Protein AF-A0A2P6PHR0-F1 (afdb_monomer_lite)

Secondary structure (DSSP, 8-state):
-TTT-SHHHHHHHHHTT------SSS-HHHHHHHHHHHHHTTS-------EEETT----SSGGGTGGG--EEEEESSSSTTSPEEEEEEHHHHTT-S-SSS-GGG------STHHHHHHHHHHHH-TT---EEEEE-SHHHHHHHHHHT-SEEEE-SS-STT--HHHHHS----SS---

Foldseek 3Di:
DQVAAFLVNQLVQVVVVHGTDDDPPAAPVVSVVRVCSNCVVPPDDDDDDWFAELQDFDPDQVSCVPPVHQKYFYFHHRDPPGHTDYIDGVVQQVPDPDRPDGPNPDDDDDDDPVLLVVLLVCCVVPVPDAAEDDDDADPVVVVSVVVSPHPHYHYWAQADPPHCCCPPVVDTDDPDDDD

InterPro domains:
  IPR001093 IMP dehydrogenase/GMP reductase [PF00478] (1-176)
  IPR005990 Inosine-5'-monophosphate dehydrogenase [PTHR11911] (109-176)
  IPR013785 Aldolase-type TIM barrel [G3DSA:3.20.20.70] (1-106)
  IPR013785 Aldolase-type TIM barrel [G3DSA:3.20.20.70] (107-178)
  IPR015875 IMP dehydrogenase / GMP reductase, conserved site [PS00487] (153-165)

Radius of gyration: 20.38 Å; chains: 1; bounding box: 39×48×60 Å

Organism: Rosa chinensis (NCBI:txid74649)

Sequence (179 aa):
MDTVIESHMAVSMAALGDIGILHSNAASSDQAAMVRSVKGRHVPLLSAPVFMSRGDRIHNDDVFNHGANPYILVTESGAPNSKLLGYMASRDWVKLADKEVKIYNYMLTGNSIYQIEMIKYIKKMYSDLDVVGGNVVTVSQAQNLIQAGVDGLRVGMGSGSICTTQEVCAVGRGQIISG

Structure (mmCIF, N/CA/C/O backbone):
data_AF-A0A2P6PHR0-F1
#
_entry.id   AF-A0A2P6PHR0-F1
#
loop_
_atom_site.group_PDB
_atom_site.id
_atom_site.type_symbol
_atom_site.label_atom_id
_atom_site.label_alt_id
_atom_site.label_comp_id
_atom_site.label_asym_id
_atom_site.label_entity_id
_atom_site.label_seq_id
_atom_site.pdbx_PDB_ins_code
_atom_site.Cartn_x
_atom_site.Cartn_y
_atom_site.Cartn_z
_atom_site.occupancy
_atom_site.B_iso_or_equiv
_atom_site.auth_seq_id
_atom_site.auth_comp_id
_atom_site.auth_asym_id
_atom_site.auth_atom_id
_atom_site.pdbx_PDB_model_num
ATOM 1 N N . MET A 1 1 ? 7.501 -1.827 6.898 1.00 85.12 1 MET A N 1
ATOM 2 C CA . MET A 1 1 ? 8.458 -0.697 6.951 1.00 85.12 1 MET A CA 1
ATOM 3 C C . MET A 1 1 ? 9.538 -0.985 5.926 1.00 85.12 1 MET A C 1
ATOM 5 O O . MET A 1 1 ? 9.740 -2.158 5.633 1.00 85.12 1 MET A O 1
ATOM 9 N N . ASP A 1 2 ? 10.150 0.049 5.360 1.00 81.12 2 ASP A N 1
ATOM 10 C CA . ASP A 1 2 ? 11.289 -0.048 4.427 1.00 81.12 2 ASP A CA 1
ATOM 11 C C . ASP A 1 2 ? 12.427 -0.896 5.004 1.00 81.12 2 ASP A C 1
ATOM 13 O O . ASP A 1 2 ? 12.886 -1.839 4.376 1.00 81.12 2 ASP A O 1
ATOM 17 N N . THR A 1 3 ? 12.770 -0.671 6.268 1.00 86.94 3 THR A N 1
ATOM 18 C CA . THR A 1 3 ? 13.790 -1.433 7.006 1.00 86.94 3 THR A CA 1
ATOM 19 C C . THR A 1 3 ? 13.430 -2.893 7.324 1.00 86.94 3 THR A C 1
ATOM 21 O O . THR A 1 3 ? 14.201 -3.560 8.011 1.00 86.94 3 THR A O 1
ATOM 24 N N . VAL A 1 4 ? 12.268 -3.407 6.887 1.00 88.31 4 VAL A N 1
ATOM 25 C CA . VAL A 1 4 ? 11.773 -4.744 7.287 1.00 88.31 4 VAL A CA 1
ATOM 26 C C . VAL A 1 4 ? 11.189 -5.565 6.134 1.00 88.31 4 VAL A C 1
ATOM 28 O O . VAL A 1 4 ? 11.536 -6.735 6.000 1.00 88.31 4 VAL A O 1
ATOM 31 N N . ILE A 1 5 ? 10.274 -5.007 5.328 1.00 85.75 5 ILE A N 1
ATOM 32 C CA . ILE A 1 5 ? 9.515 -5.779 4.325 1.00 85.75 5 ILE A CA 1
ATOM 33 C C . ILE A 1 5 ? 9.623 -5.144 2.939 1.00 85.75 5 ILE A C 1
ATOM 35 O O . ILE A 1 5 ? 8.765 -4.361 2.530 1.00 85.75 5 ILE A O 1
ATOM 39 N N . GLU A 1 6 ? 10.648 -5.572 2.209 1.00 88.88 6 GLU A N 1
ATOM 40 C CA . GLU A 1 6 ? 10.748 -5.483 0.750 1.00 88.88 6 GLU A CA 1
ATOM 41 C C . GLU A 1 6 ? 10.418 -6.844 0.095 1.00 88.88 6 GLU A C 1
ATOM 43 O O . GLU A 1 6 ? 10.062 -7.813 0.774 1.00 88.88 6 GLU A O 1
ATOM 48 N N . SER A 1 7 ? 10.563 -6.940 -1.235 1.00 85.38 7 SER A N 1
ATOM 49 C CA . SER A 1 7 ? 10.219 -8.127 -2.044 1.00 85.38 7 SER A CA 1
ATOM 50 C C . SER A 1 7 ? 10.723 -9.456 -1.473 1.00 85.38 7 SER A C 1
ATOM 52 O O . SER A 1 7 ? 9.980 -10.434 -1.468 1.00 85.38 7 SER A O 1
ATOM 54 N N . HIS A 1 8 ? 11.975 -9.511 -1.002 1.00 82.69 8 HIS A N 1
ATOM 55 C CA . HIS A 1 8 ? 12.574 -10.754 -0.510 1.00 82.69 8 HIS A CA 1
ATOM 56 C C . HIS A 1 8 ? 11.871 -11.261 0.755 1.00 82.69 8 HIS A C 1
ATOM 58 O O . HIS A 1 8 ? 11.475 -12.421 0.809 1.00 82.69 8 HIS A O 1
ATOM 64 N N . MET A 1 9 ? 11.652 -10.385 1.741 1.00 89.19 9 MET A N 1
ATOM 65 C CA . MET A 1 9 ? 10.946 -10.744 2.974 1.00 89.19 9 MET A CA 1
ATOM 66 C C . MET A 1 9 ? 9.494 -11.139 2.685 1.00 89.19 9 MET A C 1
ATOM 68 O O . MET A 1 9 ? 9.023 -12.151 3.195 1.00 89.19 9 MET A O 1
ATOM 72 N N . ALA A 1 10 ? 8.801 -10.396 1.814 1.00 88.56 10 ALA A N 1
ATOM 73 C CA . ALA A 1 10 ? 7.430 -10.721 1.426 1.00 88.56 10 ALA A CA 1
ATOM 74 C C . ALA A 1 10 ? 7.319 -12.098 0.740 1.00 88.56 10 ALA A C 1
ATOM 76 O O . ALA A 1 10 ? 6.398 -12.856 1.039 1.00 88.56 10 ALA A O 1
ATOM 77 N N . VAL A 1 11 ? 8.284 -12.456 -0.119 1.00 81.94 11 VAL A N 1
ATOM 78 C CA . VAL A 1 11 ? 8.397 -13.805 -0.701 1.00 81.94 11 VAL A CA 1
ATOM 79 C C . VAL A 1 11 ? 8.672 -14.861 0.371 1.00 81.94 11 VAL A C 1
ATOM 81 O O . VAL A 1 11 ? 8.034 -15.910 0.348 1.00 81.94 11 VAL A O 1
ATOM 84 N N . SER A 1 12 ? 9.605 -14.620 1.297 1.00 83.94 12 SER A N 1
ATOM 85 C CA . SER A 1 12 ? 9.951 -15.588 2.346 1.00 83.94 12 SER A CA 1
ATOM 86 C C . SER A 1 12 ? 8.788 -15.859 3.300 1.00 83.94 12 SER A C 1
ATOM 88 O O . SER A 1 12 ? 8.538 -17.017 3.616 1.00 83.94 12 SER A O 1
ATOM 90 N N . MET A 1 13 ? 8.041 -14.827 3.707 1.00 88.44 13 MET A N 1
ATOM 91 C CA . MET A 1 13 ? 6.835 -14.994 4.526 1.00 88.44 13 MET A CA 1
ATOM 92 C C . MET A 1 13 ? 5.760 -15.787 3.770 1.00 88.44 13 MET A C 1
ATOM 94 O O . MET A 1 13 ? 5.268 -16.785 4.290 1.00 88.44 13 MET A O 1
ATOM 98 N N . ALA A 1 14 ? 5.490 -15.439 2.505 1.00 83.56 14 ALA A N 1
ATOM 99 C CA . ALA A 1 14 ? 4.550 -16.180 1.659 1.00 83.56 14 ALA A CA 1
ATOM 100 C C . ALA A 1 14 ? 4.949 -17.655 1.456 1.00 83.56 14 ALA A C 1
ATOM 102 O O . ALA A 1 14 ? 4.093 -18.536 1.466 1.00 83.56 14 ALA A O 1
ATOM 103 N N . ALA A 1 15 ? 6.246 -17.947 1.322 1.00 74.12 15 ALA A N 1
ATOM 104 C CA . ALA A 1 15 ? 6.760 -19.313 1.192 1.00 74.12 15 ALA A CA 1
ATOM 105 C C . ALA A 1 15 ? 6.613 -20.155 2.476 1.00 74.12 15 ALA A C 1
ATOM 107 O O . ALA A 1 15 ? 6.618 -21.382 2.397 1.00 74.12 15 ALA A O 1
ATOM 108 N N . LEU A 1 16 ? 6.466 -19.511 3.639 1.00 83.38 16 LEU A N 1
ATOM 109 C CA . LEU A 1 16 ? 6.205 -20.152 4.932 1.00 83.38 16 LEU A CA 1
ATOM 110 C C . LEU A 1 16 ? 4.705 -20.204 5.288 1.00 83.38 16 LEU A C 1
ATOM 112 O O . LEU A 1 16 ? 4.357 -20.685 6.364 1.00 83.38 16 LEU A O 1
ATOM 116 N N . GLY A 1 17 ? 3.819 -19.744 4.395 1.00 78.94 17 GLY A N 1
ATOM 117 C CA . GLY A 1 17 ? 2.367 -19.708 4.612 1.00 78.94 17 GLY A CA 1
ATOM 118 C C . GLY A 1 17 ? 1.850 -18.464 5.348 1.00 78.94 17 GLY A C 1
ATOM 119 O O . GLY A 1 17 ? 0.697 -18.456 5.770 1.00 78.94 17 GLY A O 1
ATOM 120 N N . ASP A 1 18 ? 2.680 -17.430 5.495 1.00 92.06 18 ASP A N 1
ATOM 121 C CA . ASP A 1 18 ? 2.356 -16.145 6.131 1.00 92.06 18 ASP A CA 1
ATOM 122 C C . ASP A 1 18 ? 2.243 -15.013 5.075 1.00 92.06 18 ASP A C 1
ATOM 124 O O . ASP A 1 18 ? 2.296 -15.259 3.868 1.00 92.06 18 ASP A O 1
ATOM 128 N N . ILE A 1 19 ? 2.081 -13.754 5.492 1.00 88.25 19 ILE A N 1
ATOM 129 C CA . ILE A 1 19 ? 1.868 -12.597 4.612 1.00 88.25 19 ILE A CA 1
ATOM 130 C C . ILE A 1 19 ? 2.848 -11.446 4.888 1.00 88.25 19 ILE A C 1
ATOM 132 O O . ILE A 1 19 ? 3.037 -11.003 6.018 1.00 88.25 19 ILE A O 1
ATOM 136 N N . GLY A 1 20 ? 3.441 -10.895 3.824 1.00 89.56 20 GLY A N 1
ATOM 137 C CA . GLY A 1 20 ? 4.289 -9.702 3.893 1.00 89.56 20 GLY A CA 1
ATOM 138 C C . GLY A 1 20 ? 3.602 -8.453 3.339 1.00 89.56 20 GLY A C 1
ATOM 139 O O . GLY A 1 20 ? 3.215 -8.424 2.172 1.00 89.56 20 GLY A O 1
ATOM 140 N N . ILE A 1 21 ? 3.512 -7.385 4.141 1.00 92.50 21 ILE A N 1
ATOM 141 C CA . ILE A 1 21 ? 3.006 -6.074 3.696 1.00 92.50 21 ILE A CA 1
ATOM 142 C C . ILE A 1 21 ? 4.179 -5.182 3.268 1.00 92.50 21 ILE A C 1
ATOM 144 O O . ILE A 1 21 ? 4.894 -4.629 4.110 1.00 92.50 21 ILE A O 1
ATOM 148 N N . LEU A 1 22 ? 4.351 -5.019 1.953 1.00 91.38 22 LEU A N 1
ATOM 149 C CA . LEU A 1 22 ? 5.340 -4.111 1.364 1.00 91.38 22 LEU A CA 1
ATOM 150 C C . LEU A 1 22 ? 5.090 -2.661 1.807 1.00 91.38 22 LEU A C 1
ATOM 152 O O . LEU A 1 22 ? 3.963 -2.165 1.775 1.00 91.38 22 LEU A O 1
ATOM 156 N N . HIS A 1 23 ? 6.153 -1.959 2.199 1.00 91.81 23 HIS A N 1
ATOM 157 C CA . HIS A 1 23 ? 6.080 -0.529 2.517 1.00 91.81 23 HIS A CA 1
ATOM 158 C C . HIS A 1 23 ? 5.740 0.327 1.285 1.00 91.81 23 HIS A C 1
ATOM 160 O O . HIS A 1 23 ? 5.969 -0.075 0.147 1.00 91.81 23 HIS A O 1
ATOM 166 N N . SER A 1 24 ? 5.228 1.536 1.529 1.00 83.62 24 SER A N 1
ATOM 167 C CA . SER A 1 24 ? 4.982 2.570 0.513 1.00 83.62 24 SER A CA 1
ATOM 168 C C . SER A 1 24 ? 6.053 3.667 0.476 1.00 83.62 24 SER A C 1
ATOM 170 O O . SER A 1 24 ? 5.896 4.639 -0.254 1.00 83.62 24 SER A O 1
ATOM 172 N N . ASN A 1 25 ? 7.149 3.531 1.238 1.00 88.50 25 ASN A N 1
ATOM 173 C CA . ASN A 1 25 ? 8.301 4.446 1.162 1.00 88.50 25 ASN A CA 1
ATOM 174 C C . ASN A 1 25 ? 9.222 4.090 -0.024 1.00 88.50 25 ASN A C 1
ATOM 176 O O . ASN A 1 25 ? 10.389 3.761 0.152 1.00 88.50 25 ASN A O 1
ATOM 180 N N . ALA A 1 26 ? 8.641 4.057 -1.218 1.00 79.88 26 ALA A N 1
ATOM 181 C CA . ALA A 1 26 ? 9.281 3.807 -2.504 1.00 79.88 26 ALA A CA 1
ATOM 182 C C . ALA A 1 26 ? 8.436 4.507 -3.582 1.00 79.88 26 ALA A C 1
ATOM 184 O O . ALA A 1 26 ? 7.262 4.807 -3.339 1.00 79.88 26 ALA A O 1
ATOM 185 N N . ALA A 1 27 ? 8.977 4.758 -4.779 1.00 79.31 27 ALA A N 1
ATOM 186 C CA . ALA A 1 27 ? 8.136 5.256 -5.868 1.00 79.31 27 ALA A CA 1
ATOM 187 C C . ALA A 1 27 ? 7.010 4.244 -6.153 1.00 79.31 27 ALA A C 1
ATOM 189 O O . ALA A 1 27 ? 7.214 3.036 -6.030 1.00 79.31 27 ALA A O 1
ATOM 190 N N . SER A 1 28 ? 5.819 4.697 -6.555 1.00 73.62 28 SER A N 1
ATOM 191 C CA . SER A 1 28 ? 4.690 3.789 -6.830 1.00 73.62 28 SER A CA 1
ATOM 192 C C . SER A 1 28 ? 5.018 2.757 -7.915 1.00 73.62 28 SER A C 1
ATOM 194 O O . SER A 1 28 ? 4.529 1.632 -7.871 1.00 73.62 28 SER A O 1
ATOM 196 N N . SER A 1 29 ? 5.903 3.109 -8.848 1.00 75.38 29 SER A N 1
ATOM 197 C CA . SER A 1 29 ? 6.501 2.223 -9.845 1.00 75.38 29 SER A CA 1
ATOM 198 C C . SER A 1 29 ? 7.368 1.116 -9.257 1.00 75.38 29 SER A C 1
ATOM 200 O O . SER A 1 29 ? 7.348 -0.003 -9.770 1.00 75.38 29 SER A O 1
ATOM 202 N N . ASP A 1 30 ? 8.106 1.433 -8.196 1.00 78.25 30 ASP A N 1
ATOM 203 C CA . ASP A 1 30 ? 9.085 0.573 -7.538 1.00 78.25 30 ASP A CA 1
ATOM 204 C C . ASP A 1 30 ? 8.361 -0.320 -6.541 1.00 78.25 30 ASP A C 1
ATOM 206 O O . ASP A 1 30 ? 8.568 -1.525 -6.537 1.00 78.25 30 ASP A O 1
ATOM 210 N N . GLN A 1 31 ? 7.396 0.227 -5.798 1.00 82.69 31 GLN A N 1
ATOM 211 C CA . GLN A 1 31 ? 6.445 -0.558 -5.020 1.00 82.69 31 GLN A CA 1
ATOM 212 C C . GLN A 1 31 ? 5.646 -1.501 -5.930 1.00 82.69 31 GLN A C 1
ATOM 214 O O . GLN A 1 31 ? 5.534 -2.687 -5.633 1.00 82.69 31 GLN A O 1
ATOM 219 N N . ALA A 1 32 ? 5.169 -1.032 -7.088 1.00 81.44 32 ALA A N 1
ATOM 220 C CA . ALA A 1 32 ? 4.548 -1.899 -8.085 1.00 81.44 32 ALA A CA 1
ATOM 221 C C . ALA A 1 32 ? 5.546 -2.892 -8.701 1.00 81.44 32 ALA A C 1
ATOM 223 O O . ALA A 1 32 ? 5.119 -3.963 -9.118 1.00 81.44 32 ALA A O 1
ATOM 224 N N . ALA A 1 33 ? 6.846 -2.585 -8.766 1.00 81.19 33 ALA A N 1
ATOM 225 C CA . ALA A 1 33 ? 7.886 -3.521 -9.197 1.00 81.19 33 ALA A CA 1
ATOM 226 C C . ALA A 1 33 ? 8.191 -4.563 -8.113 1.00 81.19 33 ALA A C 1
ATOM 228 O O . ALA A 1 33 ? 8.418 -5.718 -8.450 1.00 81.19 33 ALA A O 1
ATOM 229 N N . MET A 1 34 ? 8.102 -4.206 -6.829 1.00 86.50 34 MET A N 1
ATOM 230 C CA . MET A 1 34 ? 8.168 -5.138 -5.705 1.00 86.50 34 MET A CA 1
ATOM 231 C C . MET A 1 34 ? 6.940 -6.050 -5.680 1.00 86.50 34 MET A C 1
ATOM 233 O O . MET A 1 34 ? 7.088 -7.267 -5.628 1.00 86.50 34 MET A O 1
ATOM 237 N N . VAL A 1 35 ? 5.732 -5.499 -5.847 1.00 86.31 35 VAL A N 1
ATOM 238 C CA . VAL A 1 35 ? 4.506 -6.291 -6.041 1.00 86.31 35 VAL A CA 1
ATOM 239 C C . VAL A 1 35 ? 4.644 -7.183 -7.276 1.00 86.31 35 VAL A C 1
ATOM 241 O O . VAL A 1 35 ? 4.386 -8.374 -7.177 1.00 86.31 35 VAL A O 1
ATOM 244 N N . ARG A 1 36 ? 5.137 -6.677 -8.416 1.00 82.62 36 ARG A N 1
ATOM 245 C CA . ARG A 1 36 ? 5.453 -7.482 -9.614 1.00 82.62 36 ARG A CA 1
ATOM 246 C C . ARG A 1 36 ? 6.651 -8.422 -9.434 1.00 82.62 36 ARG A C 1
ATOM 248 O O . ARG A 1 36 ? 6.788 -9.340 -10.224 1.00 82.62 36 ARG A O 1
ATOM 255 N N . SER A 1 37 ? 7.479 -8.285 -8.406 1.00 79.00 37 SER A N 1
ATOM 256 C CA . SER A 1 37 ? 8.518 -9.263 -8.069 1.00 79.00 37 SER A CA 1
ATOM 257 C C . SER A 1 37 ? 7.904 -10.409 -7.263 1.00 79.00 37 SER A C 1
ATOM 259 O O . SER A 1 37 ? 8.023 -11.572 -7.639 1.00 79.00 37 SER A O 1
ATOM 261 N N . VAL A 1 38 ? 7.117 -10.081 -6.234 1.00 83.25 38 VAL A N 1
ATOM 262 C CA . VAL A 1 38 ? 6.368 -11.042 -5.405 1.00 83.25 38 VAL A CA 1
ATOM 263 C C . VAL A 1 38 ? 5.294 -11.788 -6.218 1.00 83.25 38 VAL A C 1
ATOM 265 O O . VAL A 1 38 ? 5.104 -12.982 -6.019 1.00 83.25 38 VAL A O 1
ATOM 268 N N . LYS A 1 39 ? 4.610 -11.104 -7.149 1.00 79.75 39 LYS A N 1
ATOM 269 C CA . LYS A 1 39 ? 3.486 -11.621 -7.958 1.00 79.75 39 LYS A CA 1
ATOM 270 C C . LYS A 1 39 ? 3.850 -11.953 -9.403 1.00 79.75 39 LYS A C 1
ATOM 272 O O . LYS A 1 39 ? 3.232 -12.831 -9.974 1.00 79.75 39 LYS A O 1
ATOM 277 N N . GLY A 1 40 ? 4.825 -11.283 -10.015 1.00 54.50 40 GLY A N 1
ATOM 278 C CA . GLY A 1 40 ? 5.371 -11.664 -11.332 1.00 54.50 40 GLY A CA 1
ATOM 279 C C . GLY A 1 40 ? 6.340 -12.846 -11.242 1.00 54.50 40 GLY A C 1
ATOM 280 O O . GLY A 1 40 ? 6.571 -13.532 -12.237 1.00 54.50 40 GLY A O 1
ATOM 281 N N . ARG A 1 41 ? 6.726 -13.238 -10.018 1.00 54.59 41 ARG A N 1
ATOM 282 C CA . ARG A 1 41 ? 6.737 -14.659 -9.635 1.00 54.59 41 ARG A CA 1
ATOM 283 C C . ARG A 1 41 ? 5.319 -15.262 -9.701 1.00 54.59 41 ARG A C 1
ATOM 285 O O . ARG A 1 41 ? 4.780 -15.724 -8.704 1.00 54.59 41 ARG A O 1
ATOM 292 N N . HIS A 1 42 ? 4.756 -15.310 -10.905 1.00 53.72 42 HIS A N 1
ATOM 293 C CA . HIS A 1 42 ? 3.667 -16.215 -11.274 1.00 53.72 42 HIS A CA 1
ATOM 294 C C . HIS A 1 42 ? 4.059 -17.150 -12.422 1.00 53.72 42 HIS A C 1
ATOM 296 O O . HIS A 1 42 ? 3.286 -18.052 -12.721 1.00 53.72 42 HIS A O 1
ATOM 302 N N . VAL A 1 43 ? 5.247 -16.960 -13.025 1.00 28.28 43 VAL A N 1
ATOM 303 C CA . VAL A 1 43 ? 5.470 -17.104 -14.480 1.00 28.28 43 VAL A CA 1
ATOM 304 C C . VAL A 1 43 ? 4.848 -15.864 -15.210 1.00 28.28 43 VAL A C 1
ATOM 306 O O . VAL A 1 43 ? 3.804 -15.382 -14.767 1.00 28.28 43 VAL A O 1
ATOM 309 N N . PRO A 1 44 ? 5.541 -15.218 -16.190 1.00 39.81 44 PRO A N 1
ATOM 310 C CA . PRO A 1 44 ? 5.341 -13.788 -16.562 1.00 39.81 44 PRO A CA 1
ATOM 311 C C . PRO A 1 44 ? 4.312 -13.533 -17.700 1.00 39.81 44 PRO A C 1
ATOM 313 O O . PRO A 1 44 ? 3.857 -14.481 -18.330 1.00 39.81 44 PRO A O 1
ATOM 316 N N . LEU A 1 45 ? 3.887 -12.286 -18.001 1.00 41.59 45 LEU A N 1
ATOM 317 C CA . LEU A 1 45 ? 4.548 -11.361 -18.969 1.00 41.59 45 LEU A CA 1
ATOM 318 C C . LEU A 1 45 ? 4.054 -9.876 -18.908 1.00 41.59 45 LEU A C 1
ATOM 320 O O . LEU A 1 45 ? 3.522 -9.467 -17.880 1.00 41.59 45 LEU A O 1
ATOM 324 N N . LEU A 1 46 ? 4.220 -9.105 -20.010 1.00 44.91 46 LEU A N 1
ATOM 325 C CA . LEU A 1 46 ? 3.914 -7.664 -20.251 1.00 44.91 46 LEU A CA 1
ATOM 326 C C . LEU A 1 46 ? 4.951 -6.661 -19.678 1.00 44.91 46 LEU A C 1
ATOM 328 O O . LEU A 1 46 ? 5.473 -6.880 -18.591 1.00 44.91 46 LEU A O 1
ATOM 332 N N . SER A 1 47 ? 5.284 -5.514 -20.304 1.00 55.47 47 SER A N 1
ATOM 333 C CA . SER A 1 47 ? 5.116 -5.013 -21.698 1.00 55.47 47 SER A CA 1
ATOM 334 C C . SER A 1 47 ? 6.115 -3.845 -21.965 1.00 55.47 47 SER A C 1
ATOM 336 O O . SER A 1 47 ? 7.117 -3.785 -21.258 1.00 55.47 47 SER A O 1
ATOM 338 N N . ALA A 1 48 ? 5.898 -2.940 -22.947 1.00 59.09 48 ALA A N 1
ATOM 339 C CA . ALA A 1 48 ? 6.845 -1.875 -23.366 1.00 59.09 48 ALA A CA 1
ATOM 340 C C . ALA A 1 48 ? 6.468 -0.415 -22.954 1.00 59.09 48 ALA A C 1
ATOM 342 O O . ALA A 1 48 ? 5.612 0.190 -23.600 1.00 59.09 48 ALA A O 1
ATOM 343 N N . PRO A 1 49 ? 7.114 0.184 -21.927 1.00 64.88 49 PRO A N 1
ATOM 344 C CA . PRO A 1 49 ? 6.961 1.601 -21.544 1.00 64.88 49 PRO A CA 1
ATOM 345 C C . PRO A 1 49 ? 8.008 2.552 -22.171 1.00 64.88 49 PRO A C 1
ATOM 347 O O . PRO A 1 49 ? 9.021 2.108 -22.710 1.00 64.88 49 PRO A O 1
ATOM 350 N N . VAL A 1 50 ? 7.785 3.868 -22.030 1.00 74.88 50 VAL A N 1
ATOM 351 C CA . VAL A 1 50 ? 8.689 4.959 -22.469 1.00 74.88 50 VAL A CA 1
ATOM 352 C C . VAL A 1 50 ? 9.442 5.553 -21.272 1.00 74.88 50 VAL A C 1
ATOM 354 O O . VAL A 1 50 ? 8.850 5.774 -20.213 1.00 74.88 50 VAL A O 1
ATOM 357 N N . PHE A 1 51 ? 10.737 5.833 -21.450 1.00 78.88 51 PHE A N 1
ATOM 358 C CA . PHE A 1 51 ? 11.655 6.259 -20.390 1.00 78.88 51 PHE A CA 1
ATOM 359 C C . PHE A 1 51 ? 12.511 7.463 -20.822 1.00 78.88 51 P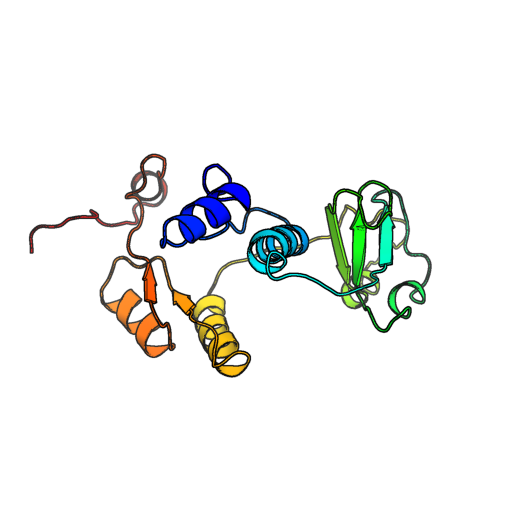HE A C 1
ATOM 361 O O . PHE A 1 51 ? 12.853 7.578 -21.996 1.00 78.88 51 PHE A O 1
ATOM 368 N N . MET A 1 52 ? 12.849 8.355 -19.882 1.00 85.12 52 MET A N 1
ATOM 369 C CA . MET A 1 52 ? 13.692 9.552 -20.098 1.00 85.12 52 MET A CA 1
ATOM 370 C C . MET A 1 52 ? 14.590 9.830 -18.885 1.00 85.12 52 MET A C 1
ATOM 372 O O . MET A 1 52 ? 14.264 9.407 -17.779 1.00 85.12 52 MET A O 1
ATOM 376 N N . SER A 1 53 ? 15.720 10.515 -19.061 1.00 85.88 53 SER A N 1
ATOM 377 C CA . SER A 1 53 ? 16.639 10.865 -17.971 1.00 85.88 53 SER A CA 1
ATOM 378 C C . SER A 1 53 ? 16.171 12.088 -17.169 1.00 85.88 53 SER A C 1
ATOM 380 O O . SER A 1 53 ? 15.562 13.016 -17.696 1.00 85.88 53 SER A O 1
ATOM 382 N N . ARG A 1 54 ? 16.573 12.173 -15.894 1.00 76.56 54 ARG A N 1
ATOM 383 C CA . ARG A 1 54 ? 16.484 13.397 -15.062 1.00 76.56 54 ARG A CA 1
ATOM 384 C C . ARG A 1 54 ? 17.142 14.649 -15.664 1.00 76.56 54 ARG A C 1
ATOM 386 O O . ARG A 1 54 ? 16.891 15.754 -15.179 1.00 76.56 54 ARG A O 1
ATOM 393 N N . GLY A 1 55 ? 18.063 14.473 -16.613 1.00 79.62 55 GLY A N 1
ATOM 394 C CA . GLY A 1 55 ? 18.722 15.564 -17.333 1.00 79.62 55 GLY A CA 1
ATOM 395 C C . GLY A 1 55 ? 17.918 16.083 -18.524 1.00 79.62 55 GLY A C 1
ATOM 396 O O . GLY A 1 55 ? 18.179 17.203 -18.971 1.00 79.62 55 GLY A O 1
ATOM 397 N N . ASP A 1 56 ? 16.955 15.294 -18.998 1.00 84.00 56 ASP A N 1
ATOM 398 C CA . ASP A 1 56 ? 16.222 15.553 -20.227 1.00 84.00 56 ASP A CA 1
ATOM 399 C C . ASP A 1 56 ? 15.164 16.642 -20.036 1.00 84.00 56 ASP A C 1
ATOM 401 O O . ASP A 1 56 ? 14.770 17.016 -18.923 1.00 84.00 56 ASP A O 1
ATOM 405 N N . ARG A 1 57 ? 14.695 17.145 -21.175 1.00 84.44 57 ARG A N 1
ATOM 406 C CA . ARG A 1 57 ? 13.589 18.086 -21.288 1.00 84.44 57 ARG A CA 1
ATOM 407 C C . ARG A 1 57 ? 12.553 17.511 -22.233 1.00 84.44 57 ARG A C 1
ATOM 409 O O . ARG A 1 57 ? 12.882 16.840 -23.208 1.00 84.44 57 ARG A O 1
ATOM 416 N N . ILE A 1 58 ? 11.298 17.795 -21.931 1.00 81.38 58 ILE A N 1
ATOM 417 C CA . ILE A 1 58 ? 10.168 17.434 -22.777 1.00 81.38 58 ILE A CA 1
ATOM 418 C C . ILE A 1 58 ? 9.878 18.673 -23.618 1.00 81.38 58 ILE A C 1
ATOM 420 O O . ILE A 1 58 ? 9.371 19.667 -23.100 1.00 81.38 58 ILE A O 1
ATOM 424 N N . HIS A 1 59 ? 10.296 18.637 -24.884 1.00 76.94 59 HIS A N 1
ATOM 425 C CA . HIS A 1 59 ? 10.204 19.777 -25.801 1.00 76.94 59 HIS A CA 1
ATOM 426 C C . HIS A 1 59 ? 8.841 19.855 -26.513 1.00 76.94 5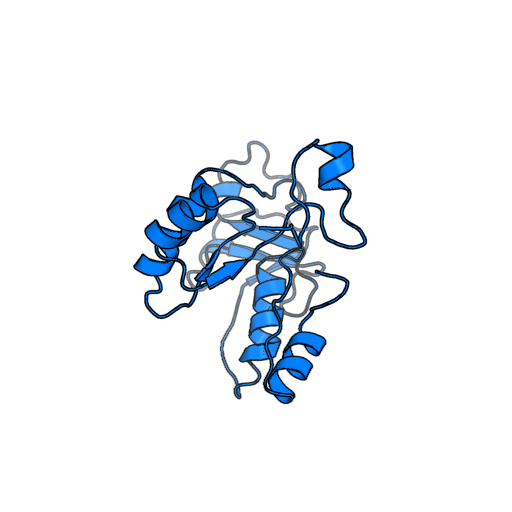9 HIS A C 1
ATOM 428 O O . HIS A 1 59 ? 8.368 20.948 -26.814 1.00 76.94 59 HIS A O 1
ATOM 434 N N . ASN A 1 60 ? 8.191 18.711 -26.734 1.00 76.31 60 ASN A N 1
ATOM 435 C CA . ASN A 1 60 ? 6.844 18.573 -27.287 1.00 76.31 60 ASN A CA 1
ATOM 436 C C . ASN A 1 60 ? 6.058 17.475 -26.546 1.00 76.31 60 ASN A C 1
ATOM 438 O O . ASN A 1 60 ? 6.604 16.711 -25.749 1.00 76.31 60 ASN A O 1
ATOM 442 N N . ASP A 1 61 ? 4.758 17.412 -26.805 1.00 73.50 61 ASP A N 1
ATOM 443 C CA . ASP A 1 61 ? 3.814 16.474 -26.200 1.00 73.50 61 ASP A CA 1
ATOM 444 C C . ASP A 1 61 ? 3.760 15.097 -26.888 1.00 73.50 61 ASP A C 1
ATOM 446 O O . ASP A 1 61 ? 3.258 14.145 -26.289 1.00 73.50 61 ASP A O 1
ATOM 450 N N . ASP A 1 62 ? 4.358 14.943 -28.075 1.00 75.06 62 ASP A N 1
ATOM 451 C CA . ASP A 1 62 ? 4.423 13.677 -28.831 1.00 75.06 62 ASP A CA 1
ATOM 452 C C . ASP A 1 62 ? 4.988 12.496 -28.022 1.00 75.06 62 ASP A C 1
ATOM 454 O O . ASP A 1 62 ? 4.569 11.349 -28.203 1.00 75.06 62 ASP A O 1
ATOM 458 N N . VAL A 1 63 ? 5.890 12.765 -27.072 1.00 70.94 63 VAL A N 1
ATOM 459 C CA . VAL A 1 63 ? 6.476 11.745 -26.184 1.00 70.94 63 VAL A CA 1
ATOM 460 C C . VAL A 1 63 ? 5.411 11.043 -25.320 1.00 70.94 63 VAL A C 1
ATOM 462 O O . VAL A 1 63 ? 5.578 9.877 -24.966 1.00 70.94 63 VAL A O 1
ATOM 465 N N . PHE A 1 64 ? 4.286 11.707 -25.032 1.00 69.88 64 PHE A N 1
ATOM 466 C CA . PHE A 1 64 ? 3.144 11.139 -24.304 1.00 69.88 64 PHE A CA 1
ATOM 467 C C . PHE A 1 64 ? 2.123 10.420 -25.208 1.00 69.88 64 PHE A C 1
ATOM 469 O O . PHE A 1 64 ? 1.199 9.781 -24.703 1.00 69.88 64 PHE A O 1
ATOM 476 N N . ASN A 1 65 ? 2.271 10.517 -26.534 1.00 64.38 65 ASN A N 1
ATOM 477 C CA . ASN A 1 65 ? 1.344 9.931 -27.509 1.00 64.38 65 ASN A CA 1
ATOM 478 C C . ASN A 1 65 ? 1.787 8.530 -27.984 1.00 64.38 65 ASN A C 1
ATOM 480 O O . ASN A 1 65 ? 0.984 7.776 -28.541 1.00 64.38 65 ASN A O 1
ATOM 484 N N . HIS A 1 66 ? 3.032 8.120 -27.714 1.00 57.50 66 HIS A N 1
ATOM 485 C CA . HIS A 1 66 ? 3.513 6.771 -28.023 1.00 57.50 66 HIS A CA 1
ATOM 486 C C . HIS A 1 66 ? 2.831 5.697 -27.155 1.00 57.50 66 HIS A C 1
ATOM 488 O O . HIS A 1 66 ? 2.933 5.688 -25.929 1.00 57.50 66 HIS A O 1
ATOM 494 N N . GLY A 1 67 ? 2.148 4.749 -27.808 1.00 54.25 67 GLY A N 1
ATOM 495 C CA . GLY A 1 67 ? 1.536 3.590 -27.146 1.00 54.25 67 GLY A CA 1
ATOM 496 C C . GLY A 1 67 ? 0.379 3.926 -26.196 1.00 54.25 67 GLY A C 1
ATOM 497 O O . GLY A 1 67 ? 0.084 3.127 -25.312 1.00 54.25 67 GLY A O 1
ATOM 498 N N . ALA A 1 68 ? -0.250 5.098 -26.359 1.00 53.62 68 ALA A N 1
ATOM 499 C CA . ALA A 1 68 ? -1.303 5.622 -25.480 1.00 53.62 68 ALA A CA 1
ATOM 500 C C . ALA A 1 68 ? -0.898 5.728 -23.991 1.00 53.62 68 ALA A C 1
ATOM 502 O O . ALA A 1 68 ? -1.752 5.654 -23.106 1.00 53.62 68 ALA A O 1
ATOM 503 N N . ASN A 1 69 ? 0.397 5.905 -23.705 1.00 60.38 69 ASN A N 1
ATOM 504 C CA . ASN A 1 69 ? 0.9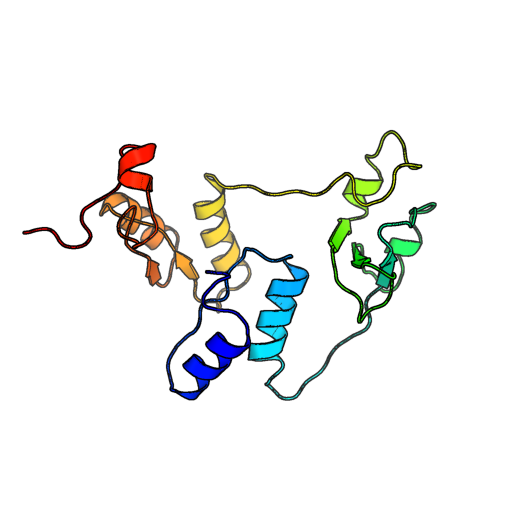18 6.052 -22.350 1.00 60.38 69 ASN A CA 1
ATOM 505 C C . ASN A 1 69 ? 1.149 7.541 -21.999 1.00 60.38 69 ASN A C 1
ATOM 507 O O . ASN A 1 69 ? 2.196 8.086 -22.349 1.00 60.38 69 ASN A O 1
ATOM 511 N N . PRO A 1 70 ? 0.253 8.201 -21.235 1.00 63.38 70 PRO A N 1
ATOM 512 C CA . PRO A 1 70 ? 0.360 9.626 -20.909 1.00 63.38 70 PRO A CA 1
ATOM 513 C C . PRO A 1 70 ? 1.392 9.928 -19.801 1.00 63.38 70 PRO A C 1
ATOM 515 O O . PRO A 1 70 ? 1.367 11.015 -19.208 1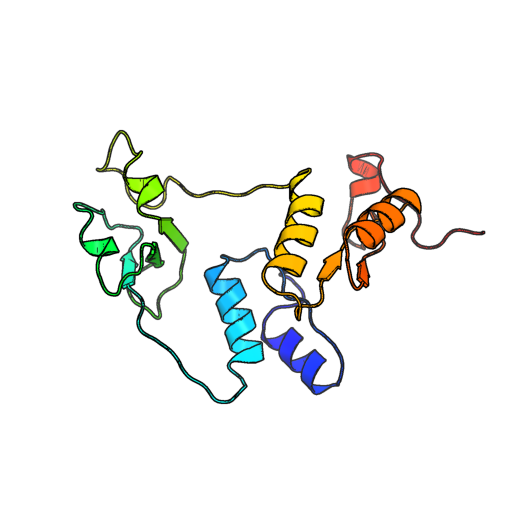.00 63.38 70 PRO A O 1
ATOM 518 N N . TYR A 1 71 ? 2.269 8.964 -19.498 1.00 63.72 71 TYR A N 1
ATOM 519 C CA . TYR A 1 71 ? 3.271 9.016 -18.442 1.00 63.72 71 TYR A CA 1
ATOM 520 C C . TYR A 1 71 ? 4.670 8.720 -18.976 1.00 63.72 71 TYR A C 1
ATOM 522 O O . TYR A 1 71 ? 4.945 7.635 -19.488 1.00 63.72 71 TYR A O 1
ATOM 530 N N . ILE A 1 72 ? 5.585 9.657 -18.755 1.00 75.88 72 ILE A N 1
ATOM 531 C CA . ILE A 1 72 ? 7.015 9.440 -18.964 1.00 75.88 72 ILE A CA 1
ATOM 532 C C . ILE A 1 72 ? 7.604 8.920 -17.656 1.00 75.88 72 ILE A C 1
ATOM 534 O O . ILE A 1 72 ? 7.458 9.553 -16.605 1.00 75.88 72 ILE A O 1
ATOM 538 N N . LEU A 1 73 ? 8.266 7.765 -17.718 1.00 71.25 73 LEU A N 1
ATOM 539 C CA . LEU A 1 73 ? 8.979 7.194 -16.582 1.00 71.25 73 LEU A CA 1
ATOM 540 C C . LEU A 1 73 ? 10.390 7.787 -16.542 1.00 71.25 73 LEU A C 1
ATOM 542 O O . LEU A 1 73 ? 11.230 7.503 -17.396 1.00 71.25 73 LEU A O 1
ATOM 546 N N . VAL A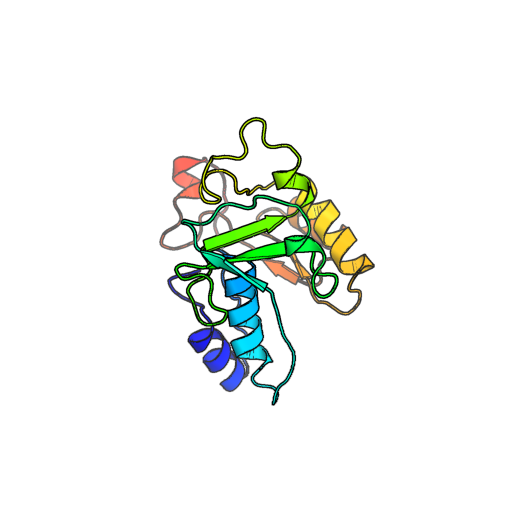 1 74 ? 10.636 8.656 -15.565 1.00 73.50 74 VAL A N 1
ATOM 547 C CA . VAL A 1 74 ? 11.877 9.431 -15.487 1.00 73.50 74 VAL A CA 1
ATOM 548 C C . VAL A 1 74 ? 12.911 8.601 -14.746 1.00 73.50 74 VAL A C 1
ATOM 550 O O . VAL A 1 74 ? 12.885 8.525 -13.518 1.00 73.50 74 VAL A O 1
ATOM 553 N N . THR A 1 75 ? 13.802 7.943 -15.476 1.00 77.38 75 THR A N 1
ATOM 554 C CA . THR A 1 75 ? 14.878 7.144 -14.897 1.00 77.38 75 THR A CA 1
ATOM 555 C C . THR A 1 75 ? 16.191 7.921 -14.831 1.00 77.38 75 THR A C 1
ATOM 557 O O . THR A 1 75 ? 16.299 9.071 -15.255 1.00 77.38 75 THR A O 1
ATOM 560 N N . GLU A 1 76 ? 17.220 7.327 -14.241 1.00 73.88 76 GLU A N 1
ATOM 561 C CA . GLU A 1 76 ? 18.530 7.962 -14.107 1.00 73.88 76 GLU A CA 1
ATOM 562 C C . GLU A 1 76 ? 19.223 8.135 -15.470 1.00 73.88 76 GLU A C 1
ATOM 564 O O . GLU A 1 76 ? 19.771 9.200 -15.758 1.00 73.88 76 GLU A O 1
ATOM 569 N N . SER A 1 77 ? 19.098 7.141 -16.355 1.00 80.56 77 SER A N 1
ATOM 570 C CA . SER A 1 77 ? 19.717 7.122 -17.691 1.00 80.56 77 SER A CA 1
ATOM 571 C C . SER A 1 77 ? 18.728 7.113 -18.865 1.00 80.56 77 SER A C 1
ATOM 573 O O . SER A 1 77 ? 19.152 6.913 -19.998 1.00 80.56 77 SER A O 1
ATOM 575 N N . GLY A 1 78 ? 17.421 7.241 -18.615 1.00 80.50 78 GLY A N 1
ATOM 576 C CA . GLY A 1 78 ? 16.381 7.164 -19.650 1.00 80.50 78 GLY A CA 1
ATOM 577 C C . GLY A 1 78 ? 16.128 5.774 -20.241 1.00 80.50 78 GLY A C 1
ATOM 578 O O . GLY A 1 78 ? 15.443 5.661 -21.250 1.00 80.50 78 GLY A O 1
ATOM 579 N N . ALA A 1 79 ? 16.643 4.707 -19.624 1.00 83.31 79 ALA A N 1
ATOM 580 C CA . ALA A 1 79 ? 16.429 3.328 -20.073 1.00 83.31 79 ALA A CA 1
ATOM 581 C C . ALA A 1 79 ? 15.400 2.572 -19.194 1.00 83.31 79 ALA A C 1
ATOM 583 O O . ALA A 1 79 ? 15.248 2.925 -18.020 1.00 83.31 79 ALA A O 1
ATOM 584 N N . PRO A 1 80 ? 14.734 1.509 -19.705 1.00 70.56 80 PRO A N 1
ATOM 585 C CA . PRO A 1 80 ? 13.717 0.743 -18.963 1.00 70.56 80 PRO A CA 1
ATOM 586 C C . PRO A 1 80 ? 14.211 0.025 -17.709 1.00 70.56 80 PRO A C 1
ATOM 588 O O . PRO A 1 80 ? 13.463 -0.219 -16.767 1.00 70.56 80 PRO A O 1
ATOM 591 N N . ASN A 1 81 ? 15.484 -0.351 -17.734 1.00 74.75 81 ASN A N 1
ATOM 592 C CA . ASN A 1 81 ? 16.220 -1.056 -16.691 1.00 74.75 81 ASN A CA 1
ATOM 593 C C . ASN A 1 81 ? 16.993 -0.100 -15.763 1.00 74.75 81 ASN A C 1
ATOM 595 O O . ASN A 1 81 ? 17.827 -0.547 -14.979 1.00 74.75 81 ASN A O 1
ATOM 599 N N . SER A 1 82 ? 16.751 1.207 -15.877 1.00 70.56 82 SER A N 1
ATOM 600 C CA . SER A 1 82 ? 17.428 2.250 -15.111 1.00 70.56 82 SER A CA 1
ATOM 601 C C . SER A 1 82 ? 16.576 2.712 -13.928 1.00 70.56 82 SER A C 1
ATOM 603 O O . SER A 1 82 ? 15.350 2.607 -13.952 1.00 70.56 82 SER A O 1
ATOM 605 N N . LYS A 1 83 ? 17.224 3.221 -12.876 1.00 65.56 83 LYS A N 1
ATOM 606 C CA . LYS A 1 83 ? 16.571 3.598 -11.615 1.00 65.56 83 LYS A CA 1
ATOM 607 C C . LYS A 1 83 ? 15.503 4.663 -11.849 1.00 65.56 83 LYS A C 1
ATOM 609 O O . LYS A 1 83 ? 15.828 5.734 -12.349 1.00 65.56 83 LYS A O 1
ATOM 614 N N . LEU A 1 84 ? 14.262 4.386 -11.462 1.00 58.16 84 LEU A N 1
ATOM 615 C CA . LEU A 1 84 ? 13.120 5.283 -11.632 1.00 58.16 84 LEU A CA 1
ATOM 616 C C . LEU A 1 84 ? 13.081 6.321 -10.499 1.00 58.16 84 LEU A C 1
ATOM 618 O O . LEU A 1 84 ? 13.295 6.004 -9.333 1.00 58.16 84 LEU A O 1
ATOM 622 N N . LEU A 1 85 ? 12.900 7.588 -10.866 1.00 64.06 85 LEU A N 1
ATOM 623 C CA . LEU A 1 85 ? 13.057 8.751 -9.983 1.00 64.06 85 LEU A CA 1
ATOM 624 C C . LEU A 1 85 ? 11.730 9.468 -9.712 1.00 64.06 85 LEU A C 1
ATOM 626 O O . LEU A 1 85 ? 11.614 10.223 -8.752 1.00 64.06 85 LEU A O 1
ATOM 630 N N . GLY A 1 86 ? 10.743 9.238 -10.574 1.00 66.06 86 GLY A N 1
ATOM 631 C CA . GLY A 1 86 ? 9.429 9.859 -10.558 1.00 66.06 86 GLY A CA 1
ATOM 632 C C . GLY A 1 86 ? 8.719 9.604 -11.885 1.00 66.06 86 GLY A C 1
ATOM 633 O O . GLY A 1 86 ? 9.264 8.972 -12.792 1.00 66.06 86 GLY A O 1
ATOM 634 N N . TYR A 1 87 ? 7.498 10.106 -12.014 1.00 69.31 87 TYR A N 1
ATOM 635 C CA . TYR A 1 87 ? 6.757 10.073 -13.269 1.00 69.31 87 TYR A CA 1
ATOM 636 C C . TYR A 1 87 ? 6.386 11.494 -13.667 1.00 69.31 87 TYR A C 1
ATOM 638 O O . TYR A 1 87 ? 6.040 12.303 -12.805 1.00 69.31 87 TYR A O 1
ATOM 646 N N . MET A 1 88 ? 6.408 11.775 -14.969 1.00 71.50 88 MET A N 1
ATOM 647 C CA . MET A 1 88 ? 5.792 12.983 -15.495 1.00 71.50 88 MET A CA 1
ATOM 648 C C . MET A 1 88 ? 4.480 12.633 -16.177 1.00 71.50 88 MET A C 1
ATOM 650 O O . MET A 1 88 ? 4.465 11.845 -17.118 1.00 71.50 88 MET A O 1
ATOM 654 N N . ALA A 1 89 ? 3.381 13.211 -15.699 1.00 70.75 89 ALA A N 1
ATOM 655 C CA . ALA A 1 89 ? 2.089 13.134 -16.367 1.00 70.75 89 ALA A CA 1
ATOM 656 C C . ALA A 1 89 ? 1.937 14.331 -17.314 1.00 70.75 89 ALA A C 1
ATOM 658 O O . ALA A 1 89 ? 2.171 15.470 -16.903 1.00 70.75 89 ALA A O 1
ATOM 659 N N . SER A 1 90 ? 1.478 14.095 -18.548 1.00 74.19 90 SER A N 1
ATOM 660 C CA . SER A 1 90 ? 1.274 15.153 -19.559 1.00 74.19 90 SER A CA 1
ATOM 661 C C . SER A 1 90 ? 0.516 16.377 -19.006 1.00 74.19 90 SER A C 1
ATOM 663 O O . SER A 1 90 ? 0.982 17.514 -19.103 1.00 74.19 90 SER A O 1
ATOM 665 N N . ARG A 1 91 ? -0.589 16.133 -18.284 1.00 67.75 91 ARG A N 1
ATOM 666 C CA . ARG A 1 91 ? -1.435 17.154 -17.629 1.00 67.75 91 ARG A CA 1
ATOM 667 C C . ARG A 1 91 ? -0.708 18.101 -16.665 1.00 67.75 91 ARG A C 1
ATOM 669 O O . ARG A 1 91 ? -1.236 19.171 -16.371 1.00 67.75 91 ARG A O 1
ATOM 676 N N . ASP A 1 92 ? 0.439 17.697 -16.131 1.00 69.50 92 ASP A N 1
ATOM 677 C CA . ASP A 1 92 ? 1.192 18.461 -15.139 1.00 69.50 92 ASP A CA 1
ATOM 678 C C . ASP A 1 92 ? 2.379 19.184 -15.808 1.00 69.50 92 ASP A C 1
ATOM 680 O O . ASP A 1 92 ? 2.796 20.234 -15.330 1.00 69.50 92 ASP A O 1
ATOM 684 N N . TRP A 1 93 ? 2.827 18.721 -16.987 1.00 75.25 93 TRP A N 1
ATOM 685 C CA . TRP A 1 93 ? 3.837 19.389 -17.824 1.00 75.25 93 TRP A CA 1
ATOM 686 C C . TRP A 1 93 ? 3.246 20.580 -18.583 1.00 75.25 93 TRP A C 1
ATOM 688 O O . TRP A 1 93 ? 3.858 21.643 -18.665 1.00 75.25 93 TRP A O 1
ATOM 698 N N . VAL A 1 94 ? 2.010 20.440 -19.077 1.00 75.56 94 VAL A N 1
ATOM 699 C CA . VAL A 1 94 ? 1.278 21.521 -19.764 1.00 75.56 94 VAL A CA 1
ATOM 700 C C . VAL A 1 94 ? 1.133 22.774 -18.886 1.00 75.56 94 VAL A C 1
ATOM 702 O O . VAL A 1 94 ? 1.080 23.880 -19.417 1.00 75.56 94 VAL A O 1
ATOM 705 N N . LYS A 1 95 ? 1.112 22.614 -17.555 1.00 73.75 95 LYS A N 1
ATOM 706 C CA . LYS A 1 95 ? 0.932 23.696 -16.570 1.00 73.75 95 LYS A CA 1
ATOM 707 C C . LYS A 1 95 ? 2.232 24.399 -16.155 1.00 73.75 95 LYS A C 1
ATOM 709 O O . LYS A 1 95 ? 2.174 25.339 -15.365 1.00 73.75 95 LYS A O 1
ATOM 714 N N . LEU A 1 96 ? 3.393 23.949 -16.633 1.00 73.06 96 LEU A N 1
ATOM 715 C CA . LEU A 1 96 ? 4.676 24.566 -16.300 1.00 73.06 96 LEU A CA 1
ATOM 716 C C . LEU A 1 96 ? 4.829 25.908 -17.028 1.00 73.06 96 LEU A C 1
ATOM 718 O O . LEU A 1 96 ? 4.740 25.970 -18.254 1.00 73.06 96 LEU A O 1
ATOM 722 N N . ALA A 1 97 ? 5.063 26.974 -16.257 1.00 68.31 97 ALA A N 1
ATOM 723 C CA . ALA A 1 97 ? 5.229 28.336 -16.771 1.00 68.31 97 ALA A CA 1
ATOM 724 C C . ALA A 1 97 ? 6.571 28.545 -17.498 1.00 68.31 97 ALA A C 1
ATOM 726 O O . ALA A 1 97 ? 6.640 29.299 -18.464 1.00 68.31 97 ALA A O 1
ATOM 727 N N . ASP A 1 98 ? 7.615 27.844 -17.052 1.00 69.25 98 ASP A N 1
ATOM 728 C CA . ASP A 1 98 ? 8.884 27.670 -17.757 1.00 69.25 98 ASP A CA 1
ATOM 729 C C . ASP A 1 98 ? 9.030 26.176 -18.076 1.00 69.25 98 ASP A C 1
ATOM 731 O O . ASP A 1 98 ? 8.821 25.331 -17.203 1.00 69.25 98 ASP A O 1
ATOM 735 N N . LYS A 1 99 ? 9.343 25.847 -19.332 1.00 71.31 99 LYS A N 1
ATOM 736 C CA . LYS A 1 99 ? 9.481 24.467 -19.828 1.00 71.31 99 LYS A CA 1
ATOM 737 C C . LYS A 1 99 ? 10.937 24.049 -20.051 1.00 71.31 99 LYS A C 1
ATOM 739 O O . LYS A 1 99 ? 11.200 22.875 -20.298 1.00 71.31 99 LYS A O 1
ATOM 744 N N . GLU A 1 100 ? 11.886 24.970 -19.879 1.00 68.31 100 GLU A N 1
ATOM 745 C CA . GLU A 1 100 ? 13.324 24.698 -19.952 1.00 68.31 100 GLU A CA 1
ATOM 746 C C . GLU A 1 100 ? 13.903 24.178 -18.620 1.00 68.31 100 GLU A C 1
ATOM 748 O O . GLU A 1 100 ? 15.084 23.811 -18.538 1.00 68.31 100 GLU A O 1
ATOM 753 N N . VAL A 1 101 ? 13.074 24.081 -17.574 1.00 69.50 101 VAL A N 1
ATOM 754 C CA . VAL A 1 101 ? 13.419 23.437 -16.300 1.00 69.50 101 VAL A CA 1
ATOM 755 C C . VAL A 1 101 ? 13.334 21.910 -16.369 1.00 69.50 101 VAL A C 1
ATOM 757 O O . VAL A 1 101 ? 12.329 21.316 -16.763 1.00 69.50 101 VAL A O 1
ATOM 760 N N . LYS A 1 102 ? 14.413 21.278 -15.895 1.00 78.62 102 LYS A N 1
ATOM 761 C CA . LYS A 1 102 ? 14.592 19.822 -15.806 1.00 78.62 102 LYS A CA 1
ATOM 762 C C . LYS A 1 102 ? 13.465 19.150 -15.014 1.00 78.62 102 LYS A C 1
ATOM 764 O O . LYS A 1 102 ? 13.011 19.683 -14.001 1.00 78.62 102 LYS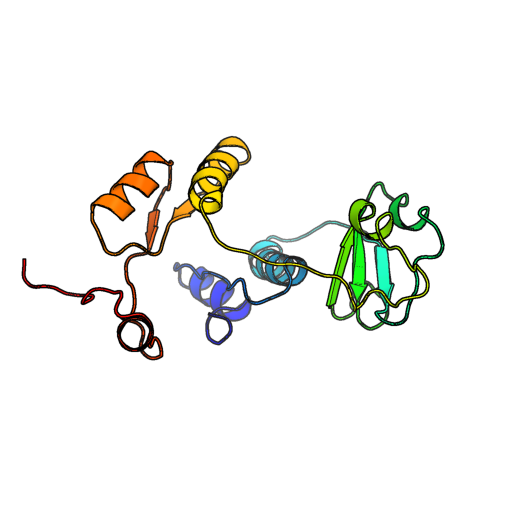 A O 1
ATOM 769 N N . ILE A 1 103 ? 13.121 17.925 -15.418 1.00 71.69 103 ILE A N 1
ATOM 770 C CA . ILE A 1 103 ? 11.961 17.157 -14.920 1.00 71.69 103 ILE A CA 1
ATOM 771 C C . ILE A 1 103 ? 11.988 16.906 -13.397 1.00 71.69 103 ILE A C 1
ATOM 773 O O . ILE A 1 103 ? 10.953 16.734 -12.764 1.00 71.69 103 ILE A O 1
ATOM 777 N N . TYR A 1 104 ? 13.169 16.948 -12.779 1.00 63.62 104 TYR A N 1
ATOM 778 C CA . TYR A 1 104 ? 13.371 16.718 -11.344 1.00 63.62 104 TYR A CA 1
ATOM 779 C C . TYR A 1 104 ? 12.585 17.659 -10.399 1.00 63.62 104 TYR A C 1
ATOM 781 O O . TYR A 1 104 ? 12.343 17.300 -9.249 1.00 63.62 104 TYR A O 1
ATOM 789 N N . ASN A 1 105 ? 12.194 18.859 -10.840 1.00 61.97 105 ASN A N 1
ATOM 790 C CA . ASN A 1 105 ? 11.777 19.935 -9.930 1.00 61.97 105 ASN A CA 1
ATOM 791 C C . ASN A 1 105 ? 10.282 19.939 -9.513 1.00 61.97 105 ASN A C 1
ATOM 793 O O . ASN A 1 105 ? 9.884 20.868 -8.811 1.00 61.97 105 ASN A O 1
ATOM 797 N N . TYR A 1 106 ? 9.438 18.978 -9.931 1.00 68.62 106 TYR A N 1
ATOM 798 C CA . TYR A 1 106 ? 7.966 19.113 -9.816 1.00 68.62 106 TYR A CA 1
ATOM 799 C C . TYR A 1 106 ? 7.148 17.797 -9.601 1.00 68.62 106 TYR A C 1
ATOM 801 O O . TYR A 1 106 ? 6.355 17.410 -10.455 1.00 68.62 106 TYR A O 1
ATOM 809 N N . MET A 1 107 ? 7.278 17.124 -8.437 1.00 62.38 107 MET A N 1
ATOM 810 C CA . MET A 1 107 ? 6.566 15.861 -8.052 1.00 62.38 107 MET A CA 1
ATOM 811 C C . MET A 1 107 ? 5.858 15.903 -6.644 1.00 62.38 107 MET A C 1
ATOM 813 O O . MET A 1 107 ? 6.066 16.874 -5.924 1.00 62.38 107 MET A O 1
ATOM 817 N N . LEU A 1 108 ? 4.981 14.931 -6.248 1.00 53.09 108 LEU A N 1
ATOM 818 C CA . LEU A 1 108 ? 3.822 15.108 -5.283 1.00 53.09 108 LEU A CA 1
ATOM 819 C C . LEU A 1 108 ? 3.540 14.014 -4.167 1.00 53.09 108 LEU A C 1
ATOM 821 O O . LEU A 1 108 ? 3.942 12.869 -4.367 1.00 53.09 108 LEU A O 1
ATOM 825 N N . THR A 1 109 ? 2.767 14.314 -3.065 1.00 35.53 109 THR A N 1
ATOM 826 C CA . THR A 1 109 ? 2.295 13.414 -1.916 1.00 35.53 109 THR A CA 1
ATOM 827 C C . THR A 1 109 ? 1.003 13.872 -1.100 1.00 35.53 109 THR A C 1
ATOM 829 O O . THR A 1 109 ? 0.476 14.937 -1.411 1.00 35.53 109 THR A O 1
ATOM 832 N N . GLY A 1 110 ? 0.462 13.130 -0.069 1.00 38.19 110 GLY A N 1
ATOM 833 C CA . GLY A 1 110 ? -0.629 13.577 0.899 1.00 38.19 110 GLY A CA 1
ATOM 834 C C . GLY A 1 110 ? -1.337 12.551 1.891 1.00 38.19 110 GLY A C 1
ATOM 835 O O . GLY A 1 110 ? -1.174 11.349 1.706 1.00 38.19 110 GLY A O 1
ATOM 836 N N . ASN A 1 111 ? -2.136 12.989 2.922 1.00 37.22 111 ASN A N 1
ATOM 837 C CA . ASN A 1 111 ? -3.049 12.199 3.855 1.00 37.22 111 ASN A CA 1
ATOM 838 C C . ASN A 1 111 ? -4.273 13.026 4.423 1.00 37.22 111 ASN A C 1
ATOM 840 O O . ASN A 1 111 ? -4.027 14.129 4.903 1.00 37.22 111 ASN A O 1
ATOM 844 N N . SER A 1 112 ? -5.553 12.553 4.400 1.00 52.16 112 SER A N 1
ATOM 845 C CA . SER A 1 112 ? -6.787 13.253 4.930 1.00 52.16 112 SER A CA 1
ATOM 846 C C . SER A 1 112 ? -8.123 12.426 4.768 1.00 52.16 112 SER A C 1
ATOM 848 O O . SER A 1 112 ? -8.036 11.212 4.583 1.00 52.16 112 SER A O 1
ATOM 850 N N . ILE A 1 113 ? -9.340 13.035 4.835 1.00 57.12 113 ILE A N 1
ATOM 851 C CA . ILE A 1 113 ? -10.718 12.526 4.495 1.00 57.12 113 ILE A CA 1
ATOM 852 C C . ILE A 1 113 ? -10.707 11.464 3.395 1.00 57.12 113 ILE A C 1
ATOM 854 O O . ILE A 1 113 ? -11.414 10.454 3.459 1.00 57.12 113 ILE A O 1
ATOM 858 N N . TYR A 1 114 ? -9.841 11.713 2.419 1.00 54.75 114 TYR A N 1
ATOM 859 C CA . TYR A 1 114 ? -9.436 10.852 1.328 1.00 54.75 114 TYR A CA 1
ATOM 860 C C . TYR A 1 114 ? -9.275 9.373 1.712 1.00 54.75 114 TYR A C 1
ATOM 862 O O . TYR A 1 114 ? -9.501 8.539 0.852 1.00 54.75 114 TYR A O 1
ATOM 870 N N . GLN A 1 115 ? -8.953 8.994 2.958 1.00 62.53 115 GLN A N 1
ATOM 871 C CA . GLN A 1 115 ? -8.901 7.579 3.356 1.00 62.53 115 GLN A CA 1
ATOM 872 C C . GLN A 1 115 ? -10.274 6.877 3.294 1.00 62.53 115 GLN A C 1
ATOM 874 O O . GLN A 1 115 ? -10.359 5.767 2.774 1.00 62.53 115 GLN A O 1
ATOM 879 N N . ILE A 1 116 ? -11.354 7.504 3.779 1.00 71.94 116 ILE A N 1
ATOM 880 C CA . ILE A 1 116 ? -12.704 6.902 3.754 1.00 71.94 116 ILE A CA 1
ATOM 881 C C . ILE A 1 116 ? -13.229 6.843 2.316 1.00 71.94 116 ILE A C 1
ATOM 883 O O . ILE A 1 116 ? -13.819 5.843 1.902 1.00 71.94 116 ILE A O 1
ATOM 887 N N . GLU A 1 117 ? -12.987 7.899 1.540 1.00 71.12 117 GLU A N 1
ATOM 888 C CA . GLU A 1 117 ? -13.347 7.944 0.122 1.00 71.12 117 GLU A CA 1
ATOM 889 C C . GLU A 1 117 ? -12.523 6.947 -0.701 1.00 71.12 117 GLU A C 1
ATOM 891 O O . GLU A 1 117 ? -13.082 6.279 -1.565 1.00 71.12 117 GLU A O 1
ATOM 896 N N . MET A 1 118 ? -11.236 6.766 -0.384 1.00 70.38 118 MET A N 1
ATOM 897 C CA . MET A 1 118 ? -10.354 5.778 -1.011 1.00 70.38 118 MET A CA 1
ATOM 898 C C . MET A 1 118 ? -10.806 4.346 -0.722 1.00 70.38 118 MET A C 1
ATOM 900 O O . MET A 1 118 ? -10.829 3.545 -1.647 1.00 70.38 118 MET A O 1
ATOM 904 N N . ILE A 1 119 ? -11.218 4.010 0.507 1.00 79.88 119 ILE A N 1
ATOM 905 C CA . ILE A 1 119 ? -11.760 2.671 0.817 1.00 79.88 119 ILE A CA 1
ATOM 906 C C . ILE A 1 119 ? -12.997 2.396 -0.051 1.00 79.88 119 ILE A C 1
ATOM 908 O O . ILE A 1 119 ? -13.044 1.393 -0.763 1.00 79.88 119 ILE A O 1
ATOM 912 N N . LYS A 1 120 ? -13.958 3.331 -0.077 1.00 81.69 120 LYS A N 1
ATOM 913 C CA . LYS A 1 120 ? -15.171 3.221 -0.906 1.00 81.69 120 LYS A CA 1
ATOM 914 C C . LYS A 1 120 ? -14.855 3.164 -2.404 1.00 81.69 120 LYS A C 1
ATOM 916 O O . LYS A 1 120 ? -15.493 2.412 -3.136 1.00 81.69 120 LYS A O 1
ATOM 921 N N . TYR A 1 121 ? -13.875 3.939 -2.863 1.00 78.94 121 TYR A N 1
ATOM 922 C CA . TYR A 1 121 ? -13.397 3.932 -4.244 1.00 78.94 121 TYR A CA 1
ATOM 923 C C . TYR A 1 121 ? -12.756 2.589 -4.608 1.00 78.94 121 TYR A C 1
ATOM 925 O O . TYR A 1 121 ? -13.115 2.017 -5.634 1.00 78.94 121 TYR A O 1
ATOM 933 N N . ILE A 1 122 ? -11.878 2.044 -3.759 1.00 79.19 122 ILE A N 1
ATOM 934 C CA . ILE A 1 122 ? -11.227 0.749 -3.982 1.00 79.19 122 ILE A CA 1
ATOM 935 C C . ILE A 1 122 ? -12.272 -0.363 -4.038 1.00 79.19 122 ILE A C 1
ATOM 937 O O . ILE A 1 122 ? -12.338 -1.035 -5.059 1.00 79.19 122 ILE A O 1
ATOM 941 N N . LYS A 1 123 ? -13.147 -0.512 -3.033 1.00 87.38 123 LYS A N 1
ATOM 942 C CA . LYS A 1 123 ? -14.173 -1.576 -3.046 1.00 87.38 123 LYS A CA 1
ATOM 943 C C . LYS A 1 123 ? -15.188 -1.422 -4.193 1.00 87.38 123 LYS A C 1
ATOM 945 O O . LYS A 1 123 ? -15.812 -2.404 -4.579 1.00 87.38 123 LYS A O 1
ATOM 950 N N . LYS A 1 124 ? -15.347 -0.219 -4.767 1.00 86.75 124 LYS A N 1
ATOM 951 C CA . LYS A 1 124 ? -16.160 0.015 -5.975 1.00 86.75 124 LYS A CA 1
ATOM 952 C C . LYS A 1 124 ? -15.432 -0.344 -7.276 1.00 86.75 124 LYS A C 1
ATOM 954 O O . LYS A 1 124 ? -16.063 -0.869 -8.186 1.00 86.75 124 LYS A O 1
ATOM 959 N N . MET A 1 125 ? -14.150 0.000 -7.400 1.00 84.88 125 MET A N 1
ATOM 960 C CA . MET A 1 125 ? -13.363 -0.199 -8.628 1.00 84.88 125 MET A CA 1
ATOM 961 C C . MET A 1 125 ? -12.723 -1.590 -8.713 1.00 84.88 125 MET A C 1
ATOM 963 O O . MET A 1 125 ? -12.466 -2.081 -9.808 1.00 84.88 125 MET A O 1
ATOM 967 N N . TYR A 1 126 ? -12.471 -2.203 -7.559 1.00 89.25 126 TYR A N 1
ATOM 968 C CA . TYR A 1 126 ? -11.797 -3.480 -7.359 1.00 89.25 126 TYR A CA 1
ATOM 969 C C . TYR A 1 126 ? -12.534 -4.234 -6.238 1.00 89.25 126 TYR A C 1
ATOM 971 O O . TYR A 1 126 ? -12.046 -4.335 -5.114 1.00 89.25 126 TYR A O 1
ATOM 979 N N . SER A 1 127 ? -13.747 -4.717 -6.531 1.00 87.88 127 SER A N 1
ATOM 980 C CA . SER A 1 127 ? -14.612 -5.430 -5.570 1.00 87.88 127 SER A CA 1
ATOM 981 C C . SER A 1 127 ? -13.910 -6.593 -4.874 1.00 87.88 127 SER A C 1
ATOM 983 O O . SER A 1 127 ? -14.108 -6.817 -3.681 1.00 87.88 127 SER A O 1
ATOM 985 N N . ASP A 1 128 ? -13.058 -7.280 -5.630 1.00 90.06 128 ASP A N 1
ATOM 986 C CA . ASP A 1 128 ? -12.410 -8.537 -5.261 1.00 90.06 128 ASP A CA 1
ATOM 987 C C . ASP A 1 128 ? -11.076 -8.309 -4.522 1.00 90.06 128 ASP A C 1
ATOM 989 O O . ASP A 1 128 ? -10.343 -9.258 -4.249 1.00 90.06 128 ASP A O 1
ATOM 993 N N . LEU A 1 129 ? -10.721 -7.048 -4.240 1.00 88.31 129 LEU A N 1
ATOM 994 C CA . LEU A 1 129 ? -9.518 -6.687 -3.498 1.00 88.31 129 LEU A CA 1
ATOM 995 C C . LEU A 1 129 ? -9.841 -6.499 -2.010 1.00 88.31 129 LEU A C 1
ATOM 997 O O . LEU A 1 129 ? -10.675 -5.665 -1.640 1.00 88.31 129 LEU A O 1
ATOM 1001 N N . ASP A 1 130 ? -9.131 -7.239 -1.162 1.00 93.88 130 ASP A N 1
ATOM 1002 C CA . ASP A 1 130 ? -9.187 -7.087 0.292 1.00 93.88 130 ASP A CA 1
ATOM 1003 C C . ASP A 1 130 ? -8.470 -5.806 0.748 1.00 93.88 130 ASP A C 1
ATOM 1005 O O . ASP A 1 130 ? -7.349 -5.500 0.327 1.00 93.88 130 ASP A O 1
ATOM 1009 N N . VAL A 1 131 ? -9.106 -5.055 1.646 1.00 91.31 131 VAL A N 1
ATOM 1010 C CA . VAL A 1 131 ? -8.631 -3.765 2.154 1.00 91.31 131 VAL A CA 1
ATOM 1011 C C . VAL A 1 131 ? -8.491 -3.818 3.673 1.00 91.31 131 VAL A C 1
ATOM 1013 O O . VAL A 1 131 ? -9.477 -3.850 4.407 1.00 91.31 131 VAL A O 1
ATOM 1016 N N . VAL A 1 132 ? -7.251 -3.741 4.163 1.00 92.19 132 VAL A N 1
ATOM 1017 C CA . VAL A 1 132 ? -6.957 -3.581 5.596 1.00 92.19 132 VAL A CA 1
ATOM 1018 C C . VAL A 1 132 ? -6.849 -2.091 5.934 1.00 92.19 132 VAL A C 1
ATOM 1020 O O . VAL A 1 132 ? -5.910 -1.413 5.515 1.00 92.19 132 VAL A O 1
ATOM 1023 N N . GLY A 1 133 ? -7.807 -1.572 6.704 1.00 86.31 133 GLY A N 1
ATOM 1024 C CA . GLY A 1 133 ? -7.860 -0.169 7.122 1.00 86.31 133 GLY A CA 1
ATOM 1025 C C . GLY A 1 133 ? -7.136 0.111 8.440 1.00 86.31 133 GLY A C 1
ATOM 1026 O O . GLY A 1 133 ? -7.076 -0.737 9.329 1.00 86.31 133 GLY A O 1
ATOM 1027 N N . GLY A 1 134 ? -6.612 1.327 8.607 1.00 83.88 134 GLY A N 1
ATOM 1028 C CA . GLY A 1 134 ? -5.994 1.756 9.862 1.00 83.88 134 GLY A CA 1
ATOM 1029 C C . GLY A 1 134 ? -5.075 2.977 9.727 1.00 83.88 134 GLY A C 1
ATOM 1030 O O . GLY A 1 134 ? -5.002 3.591 8.667 1.00 83.88 134 GLY A O 1
ATOM 1031 N N . ASN A 1 135 ? -4.347 3.359 10.776 1.00 85.75 135 ASN A N 1
ATOM 1032 C CA . ASN A 1 135 ? -4.350 2.738 12.107 1.00 85.75 135 ASN A CA 1
ATOM 1033 C C . ASN A 1 135 ? -5.501 3.263 12.985 1.00 85.75 135 ASN A C 1
ATOM 1035 O O . ASN A 1 135 ? -5.813 4.450 12.952 1.00 85.75 135 ASN A O 1
ATOM 1039 N N . VAL A 1 136 ? -6.086 2.395 13.818 1.00 82.06 136 VAL A N 1
ATOM 1040 C CA . VAL A 1 136 ? -7.135 2.766 14.791 1.00 82.06 136 VAL A CA 1
ATOM 1041 C C . VAL A 1 136 ? -6.721 2.436 16.228 1.00 82.06 136 VAL A C 1
ATOM 1043 O O . VAL A 1 136 ? -5.944 1.509 16.460 1.00 82.06 136 VAL A O 1
ATOM 1046 N N . VAL A 1 137 ? -7.246 3.187 17.202 1.00 81.44 137 VAL A N 1
ATOM 1047 C CA . VAL A 1 137 ? -7.096 2.904 18.647 1.00 81.44 137 VAL A CA 1
ATOM 1048 C C . VAL A 1 137 ? -8.388 3.064 19.457 1.00 81.44 137 VAL A C 1
ATOM 1050 O O . VAL A 1 137 ? -8.444 2.599 20.599 1.00 81.44 137 VAL A O 1
ATOM 1053 N N . THR A 1 138 ? -9.443 3.662 18.892 1.00 76.88 138 THR A N 1
ATOM 1054 C CA . THR A 1 138 ? -10.779 3.732 19.512 1.00 76.88 138 THR A CA 1
ATOM 1055 C C . THR A 1 138 ? -11.799 2.847 18.791 1.00 76.88 138 THR A C 1
ATOM 1057 O O . THR A 1 138 ? -11.658 2.533 17.608 1.00 76.88 138 THR A O 1
ATOM 1060 N N . VAL A 1 139 ? -12.873 2.482 19.501 1.00 87.69 139 VAL A N 1
ATOM 1061 C CA . VAL A 1 139 ? -14.003 1.729 18.926 1.00 87.69 139 VAL A CA 1
ATOM 1062 C C . VAL A 1 139 ? -14.699 2.532 17.822 1.00 87.69 139 VAL A C 1
ATOM 1064 O O . VAL A 1 139 ? -15.020 1.971 16.782 1.00 87.69 139 VAL A O 1
ATOM 1067 N N . SER A 1 140 ? -14.861 3.848 17.994 1.00 77.25 140 SER A N 1
ATOM 1068 C CA . SER A 1 140 ? -15.482 4.721 16.988 1.00 77.25 140 SER A CA 1
ATOM 1069 C C . SER A 1 140 ? -14.678 4.798 15.685 1.00 77.25 140 SER A C 1
ATOM 1071 O O . SER A 1 140 ? -15.251 4.725 14.602 1.00 77.25 140 SER A O 1
ATOM 1073 N N . GLN A 1 141 ? -13.344 4.869 15.763 1.00 72.69 141 GLN A N 1
ATOM 1074 C CA . GLN A 1 141 ? -12.476 4.809 14.581 1.00 72.69 141 GLN A CA 1
ATOM 1075 C C . GLN A 1 141 ? -12.615 3.465 13.852 1.00 72.69 141 GLN A C 1
ATOM 1077 O O . GLN A 1 141 ? -12.761 3.443 12.632 1.00 72.69 141 GLN A O 1
ATOM 1082 N N . ALA A 1 142 ? -12.613 2.352 14.594 1.00 82.81 142 ALA A N 1
ATOM 1083 C CA . ALA A 1 142 ? -12.814 1.018 14.033 1.00 82.81 142 ALA A CA 1
ATOM 1084 C C . ALA A 1 142 ? -14.189 0.883 13.351 1.00 82.81 142 ALA A C 1
ATOM 1086 O O . ALA A 1 142 ? -14.260 0.449 12.204 1.00 82.81 142 ALA A O 1
ATOM 1087 N N . GLN A 1 143 ? -15.265 1.322 14.014 1.00 84.50 143 GLN A N 1
ATOM 1088 C CA . GLN A 1 143 ? -16.627 1.324 13.469 1.00 84.50 143 GLN A CA 1
ATOM 1089 C C . GLN A 1 143 ? -16.728 2.126 12.167 1.00 84.50 143 GLN A C 1
ATOM 1091 O O . GLN A 1 143 ? -17.313 1.631 11.206 1.00 84.50 143 GLN A O 1
ATOM 1096 N N . ASN A 1 144 ? -16.118 3.313 12.100 1.00 80.81 144 ASN A N 1
ATOM 1097 C CA . ASN A 1 144 ? -16.128 4.145 10.893 1.00 80.81 144 ASN A CA 1
ATOM 1098 C C . ASN A 1 144 ? -15.468 3.446 9.693 1.00 80.81 144 ASN A C 1
ATOM 1100 O O . ASN A 1 144 ? -15.974 3.545 8.576 1.00 80.81 144 ASN A O 1
ATOM 1104 N N . LEU A 1 145 ? -14.356 2.730 9.906 1.00 82.62 145 LEU A N 1
ATOM 1105 C CA . LEU A 1 145 ? -13.684 1.992 8.832 1.00 82.62 145 LEU A CA 1
ATOM 1106 C C . LEU A 1 145 ? -14.450 0.720 8.438 1.00 82.62 145 LEU A C 1
ATOM 1108 O O . LEU A 1 145 ? -14.597 0.456 7.248 1.00 82.62 145 LEU A O 1
ATOM 1112 N N . ILE A 1 146 ? -15.010 -0.019 9.404 1.00 90.06 146 ILE A N 1
ATOM 1113 C CA . ILE A 1 146 ? -15.884 -1.178 9.135 1.00 90.06 146 ILE A CA 1
ATOM 1114 C C . ILE A 1 146 ? -17.087 -0.747 8.282 1.00 90.06 146 ILE A C 1
ATOM 1116 O O . ILE A 1 146 ? -17.359 -1.351 7.250 1.00 90.06 146 ILE A O 1
ATOM 1120 N N . GLN A 1 147 ? -17.760 0.351 8.645 1.00 88.69 147 GLN A N 1
ATOM 1121 C CA . GLN A 1 147 ? -18.878 0.910 7.871 1.00 88.69 147 GLN A CA 1
ATOM 1122 C C . GLN A 1 147 ? -18.463 1.439 6.487 1.00 88.69 147 GLN A C 1
ATOM 1124 O O . GLN A 1 147 ? -19.302 1.535 5.593 1.00 88.69 147 GLN A O 1
ATOM 1129 N N . ALA A 1 148 ? -17.187 1.790 6.288 1.00 85.31 148 ALA A N 1
ATOM 1130 C CA . ALA A 1 148 ? -16.660 2.161 4.977 1.00 85.31 148 ALA A CA 1
ATOM 1131 C C . ALA A 1 148 ? -16.400 0.949 4.060 1.00 85.31 148 ALA A C 1
ATOM 1133 O O . ALA A 1 148 ? -16.268 1.152 2.853 1.00 85.31 148 ALA A O 1
ATOM 1134 N N . GLY A 1 149 ? -16.367 -0.275 4.605 1.00 92.19 149 GLY A N 1
ATOM 1135 C CA . GLY A 1 149 ? -16.189 -1.522 3.855 1.00 92.19 149 GLY A CA 1
ATOM 1136 C C . GLY A 1 149 ? -14.766 -2.088 3.867 1.00 92.19 149 GLY A C 1
ATOM 1137 O O . GLY A 1 149 ? -14.346 -2.653 2.862 1.00 92.19 149 GLY A O 1
ATOM 1138 N N . VAL A 1 150 ? -14.007 -1.915 4.957 1.00 93.00 150 VAL A N 1
ATOM 1139 C CA . VAL A 1 150 ? -12.714 -2.611 5.127 1.00 93.00 150 VAL A CA 1
ATOM 1140 C C . VAL A 1 150 ? -12.921 -4.069 5.533 1.00 93.00 150 VAL A C 1
ATOM 1142 O O . VAL A 1 150 ? -13.773 -4.371 6.367 1.00 93.00 150 VAL A O 1
ATOM 1145 N N . ASP A 1 151 ? -12.089 -4.954 4.994 1.00 95.94 151 ASP A N 1
ATOM 1146 C CA . ASP A 1 151 ? -12.117 -6.398 5.256 1.00 95.94 151 ASP A CA 1
ATOM 1147 C C . ASP A 1 151 ? -11.231 -6.777 6.464 1.00 95.94 151 ASP A C 1
ATOM 1149 O O . ASP A 1 151 ? -11.371 -7.849 7.049 1.00 95.94 151 ASP A O 1
ATOM 1153 N N . GLY A 1 152 ? -10.344 -5.868 6.893 1.00 93.94 152 GLY A N 1
ATOM 1154 C CA . GLY A 1 152 ? -9.527 -6.017 8.099 1.00 93.94 152 GLY A CA 1
ATOM 1155 C C . GLY A 1 152 ? -9.159 -4.685 8.757 1.00 93.94 152 GLY A C 1
ATOM 1156 O O . GLY A 1 152 ? -9.234 -3.621 8.141 1.00 93.94 152 GLY A O 1
ATOM 1157 N N . LEU A 1 153 ? -8.724 -4.740 10.020 1.00 88.19 153 LEU A N 1
ATOM 1158 C CA . LEU A 1 153 ? -8.307 -3.571 10.804 1.00 88.19 153 LEU A CA 1
ATOM 1159 C C . LEU A 1 153 ? -6.872 -3.697 11.320 1.00 88.19 153 LEU A C 1
ATOM 1161 O O . LEU A 1 153 ? -6.485 -4.715 11.891 1.00 88.19 153 LEU A O 1
ATOM 1165 N N . ARG A 1 154 ? -6.110 -2.606 11.214 1.00 89.00 154 ARG A N 1
ATOM 1166 C CA . ARG A 1 154 ? -4.783 -2.447 11.816 1.00 89.00 154 ARG A CA 1
ATOM 1167 C C . ARG A 1 154 ? -4.873 -1.565 13.065 1.00 89.00 154 ARG A C 1
ATOM 1169 O O . ARG A 1 154 ? -5.197 -0.380 12.976 1.00 89.00 154 ARG A O 1
ATOM 1176 N N . VAL A 1 155 ? -4.572 -2.142 14.228 1.00 87.69 155 VAL A N 1
ATOM 1177 C CA . VAL A 1 155 ? -4.771 -1.508 15.546 1.00 87.69 155 VAL A CA 1
ATOM 1178 C C . VAL A 1 155 ? -3.437 -1.131 16.198 1.00 87.69 155 VAL A C 1
ATOM 1180 O O . VAL A 1 155 ? -2.543 -1.970 16.305 1.00 87.69 155 VAL A O 1
ATOM 1183 N N . GLY A 1 156 ? -3.319 0.111 16.679 1.00 80.75 156 GLY A N 1
ATOM 1184 C CA . GLY A 1 156 ? -2.171 0.589 17.467 1.00 80.75 156 GLY A CA 1
ATOM 1185 C C . GLY A 1 156 ? -1.652 1.970 17.047 1.00 80.75 156 GLY A C 1
ATOM 1186 O O . GLY A 1 156 ? -1.569 2.280 15.857 1.00 80.75 156 GLY A O 1
ATOM 1187 N N . MET A 1 157 ? -1.283 2.806 18.024 1.00 77.31 157 MET A N 1
ATOM 1188 C CA . MET A 1 157 ? -0.738 4.155 17.807 1.00 77.31 157 MET A CA 1
ATOM 1189 C C . MET A 1 157 ? 0.202 4.539 18.960 1.00 77.31 157 MET A C 1
ATOM 1191 O O . MET A 1 157 ? -0.212 4.571 20.120 1.00 77.31 157 MET A O 1
ATOM 1195 N N . GLY A 1 158 ? 1.473 4.806 18.639 1.00 75.56 158 GLY A N 1
ATOM 1196 C CA . GLY A 1 158 ? 2.537 5.054 19.623 1.00 75.56 158 GLY A CA 1
ATOM 1197 C C . GLY A 1 158 ? 3.072 3.811 20.346 1.00 75.56 158 GLY A C 1
ATOM 1198 O O . GLY A 1 158 ? 3.848 3.951 21.276 1.00 75.56 158 GLY A O 1
ATOM 1199 N N . SER A 1 159 ? 2.666 2.603 19.945 1.00 82.50 159 SER A N 1
ATOM 1200 C CA . SER A 1 159 ? 3.062 1.332 20.579 1.00 82.50 159 SER A CA 1
ATOM 1201 C C . SER A 1 159 ? 4.241 0.615 19.904 1.00 82.50 159 SER A C 1
ATOM 1203 O O . SER A 1 159 ? 4.647 -0.456 20.349 1.00 82.50 159 SER A O 1
ATOM 1205 N N . GLY A 1 160 ? 4.784 1.166 18.814 1.00 82.00 160 GLY A N 1
ATOM 1206 C CA . GLY A 1 160 ? 5.939 0.595 18.114 1.00 82.00 160 GLY A CA 1
ATOM 1207 C C . GLY A 1 160 ? 7.265 0.950 18.792 1.00 82.00 160 GLY A C 1
ATOM 1208 O O . GLY A 1 160 ? 7.419 2.058 19.291 1.00 82.00 160 GLY A O 1
ATOM 1209 N N . SER A 1 161 ? 8.252 0.053 18.734 1.00 82.62 161 SER A N 1
ATOM 1210 C CA . SER A 1 161 ? 9.561 0.198 19.405 1.00 82.62 161 SER A CA 1
ATOM 1211 C C . SER A 1 161 ? 10.378 1.441 19.021 1.00 82.62 161 SER A C 1
ATOM 1213 O O . SER A 1 161 ? 11.249 1.846 19.781 1.00 82.62 161 SER A O 1
ATOM 1215 N N . ILE A 1 162 ? 10.103 2.042 17.860 1.00 79.94 162 ILE A N 1
ATOM 1216 C CA . ILE A 1 162 ? 10.732 3.281 17.364 1.00 79.94 162 ILE A CA 1
ATOM 1217 C C . ILE A 1 162 ? 9.737 4.454 17.254 1.00 79.94 162 ILE A C 1
ATOM 1219 O O . ILE A 1 162 ? 10.014 5.453 16.594 1.00 79.94 162 ILE A O 1
ATOM 1223 N N . CYS A 1 163 ? 8.528 4.312 17.806 1.00 75.50 163 CYS A N 1
ATOM 1224 C CA . CYS A 1 163 ? 7.400 5.204 17.546 1.00 75.50 163 CYS A CA 1
ATOM 1225 C C . CYS A 1 163 ? 7.197 6.209 18.688 1.00 75.50 163 CYS A C 1
ATOM 1227 O O . CYS A 1 163 ? 6.666 5.862 19.737 1.00 75.50 163 CYS A O 1
ATOM 1229 N N . THR A 1 164 ? 7.528 7.477 18.450 1.00 76.19 164 THR A N 1
ATOM 1230 C CA . THR A 1 164 ? 7.430 8.562 19.447 1.00 76.19 164 THR A CA 1
ATOM 1231 C C . THR A 1 164 ? 6.093 9.319 19.424 1.00 76.19 164 THR A C 1
ATOM 1233 O O . THR A 1 164 ? 5.961 10.372 20.039 1.00 76.19 164 THR A O 1
ATOM 1236 N N . THR A 1 165 ? 5.060 8.819 18.729 1.00 64.00 165 THR A N 1
ATOM 1237 C CA . THR A 1 165 ? 3.784 9.546 18.528 1.00 64.00 165 THR A CA 1
ATOM 1238 C C . THR A 1 165 ? 3.074 9.917 19.838 1.00 64.00 165 THR A C 1
ATOM 1240 O O . THR A 1 165 ? 2.490 10.996 19.922 1.00 64.00 165 THR A O 1
ATOM 1243 N N . GLN A 1 166 ? 3.158 9.076 20.875 1.00 62.88 166 GLN A N 1
ATOM 1244 C CA . GLN A 1 166 ? 2.592 9.398 22.192 1.00 62.88 166 GLN A CA 1
ATOM 1245 C C . GLN A 1 166 ? 3.338 10.546 22.886 1.00 62.88 166 GLN A C 1
ATOM 1247 O O . GLN A 1 166 ? 2.700 11.368 23.533 1.00 62.88 166 GLN A O 1
ATOM 1252 N N . GLU A 1 167 ? 4.656 10.643 22.710 1.00 63.22 167 GLU A N 1
ATOM 1253 C CA . GLU A 1 167 ? 5.496 11.681 23.320 1.00 63.22 167 GLU A CA 1
ATOM 1254 C C . GLU A 1 167 ? 5.390 13.013 22.563 1.00 63.22 167 GLU A C 1
ATOM 1256 O O . GLU A 1 167 ? 5.201 14.066 23.165 1.00 63.22 167 GLU A O 1
ATOM 1261 N N . VAL A 1 168 ? 5.478 12.966 21.229 1.00 55.75 168 VAL A N 1
ATOM 1262 C CA . VAL A 1 168 ? 5.547 14.158 20.365 1.00 55.75 168 VAL A CA 1
ATOM 1263 C C . VAL A 1 168 ? 4.168 14.749 20.079 1.00 55.75 168 VAL A C 1
ATOM 1265 O O . VAL A 1 168 ? 4.026 15.966 19.993 1.00 55.75 168 VAL A O 1
ATOM 1268 N N . CYS A 1 169 ? 3.145 13.908 19.906 1.00 49.66 169 CYS A N 1
ATOM 1269 C CA . CYS A 1 169 ? 1.804 14.357 19.526 1.00 49.66 169 CYS A CA 1
ATOM 1270 C C . CYS A 1 169 ? 0.793 14.305 20.680 1.00 49.66 169 CYS A C 1
ATOM 1272 O O . CYS A 1 169 ? -0.332 14.751 20.482 1.00 49.66 169 CYS A O 1
ATOM 1274 N N . ALA A 1 170 ? 1.149 13.742 21.843 1.00 64.94 170 ALA A N 1
ATOM 1275 C CA . ALA A 1 170 ? 0.230 13.464 22.956 1.00 64.94 170 ALA A CA 1
ATOM 1276 C C . ALA A 1 170 ? -1.004 12.612 22.568 1.00 64.94 170 ALA A C 1
ATOM 1278 O O . ALA A 1 170 ? -2.036 12.649 23.238 1.00 64.94 170 ALA A O 1
ATOM 1279 N N . VAL A 1 171 ? -0.908 11.822 21.487 1.00 53.81 171 VAL A N 1
ATOM 1280 C CA . VAL A 1 171 ? -1.993 10.965 20.983 1.00 53.81 171 VAL A CA 1
ATOM 1281 C C . VAL A 1 171 ? -1.509 9.522 20.845 1.00 53.81 171 VAL A C 1
ATOM 1283 O O . VAL A 1 171 ? -0.481 9.234 20.234 1.00 53.81 171 VAL A O 1
ATOM 1286 N N . GLY A 1 172 ? -2.292 8.593 21.388 1.00 69.88 172 GLY A N 1
ATOM 1287 C CA . GLY A 1 172 ? -2.085 7.155 21.265 1.00 69.88 172 GLY A CA 1
ATOM 1288 C C . GLY A 1 172 ? -2.931 6.384 22.273 1.00 69.88 172 GLY A C 1
ATOM 1289 O O . GLY A 1 172 ? -3.854 6.934 22.874 1.00 69.88 172 GLY A O 1
ATOM 1290 N N . ARG A 1 173 ? -2.631 5.097 22.450 1.00 77.06 173 ARG A N 1
ATOM 1291 C CA . ARG A 1 173 ? -3.250 4.243 23.473 1.00 77.06 173 ARG A CA 1
ATOM 1292 C C . ARG A 1 173 ? -2.285 3.120 23.847 1.00 77.06 173 ARG A C 1
ATOM 1294 O O . ARG A 1 173 ? -1.561 2.633 22.979 1.00 77.06 173 ARG A O 1
ATOM 1301 N N . GLY A 1 174 ? -2.302 2.685 25.107 1.00 81.31 174 GLY A N 1
ATOM 1302 C CA . GLY A 1 174 ? -1.627 1.447 25.508 1.00 81.31 174 GLY A CA 1
ATOM 1303 C C . GLY A 1 174 ? -2.132 0.272 24.664 1.00 81.31 174 GLY A C 1
ATOM 1304 O O . GLY A 1 174 ? -3.339 0.136 24.465 1.00 81.31 174 GLY A O 1
ATOM 1305 N N . GLN A 1 175 ? -1.216 -0.542 24.128 1.00 83.12 175 GLN A N 1
ATOM 1306 C CA . GLN A 1 175 ? -1.567 -1.639 23.212 1.00 83.12 175 GLN A CA 1
ATOM 1307 C C . GLN A 1 175 ? -2.367 -2.745 23.916 1.00 83.12 175 GLN A C 1
ATOM 1309 O O . GLN A 1 175 ? -3.244 -3.357 23.313 1.00 83.12 175 GLN A O 1
ATOM 1314 N N . ILE A 1 176 ? -2.067 -2.969 25.196 1.00 83.00 176 ILE A N 1
ATOM 1315 C CA . ILE A 1 176 ? -2.857 -3.775 26.123 1.00 83.00 176 ILE A CA 1
ATOM 1316 C C . ILE A 1 176 ? -3.355 -2.819 27.205 1.00 83.00 176 ILE A C 1
ATOM 1318 O O . ILE A 1 176 ? -2.589 -2.004 27.722 1.00 83.00 176 ILE A O 1
ATOM 1322 N N . ILE A 1 177 ? -4.636 -2.922 27.534 1.00 75.62 177 ILE A N 1
ATOM 1323 C CA . ILE A 1 177 ? -5.281 -2.218 28.641 1.00 75.62 177 ILE A CA 1
ATOM 1324 C C . ILE A 1 177 ? -6.041 -3.248 29.475 1.00 75.62 177 ILE A C 1
ATOM 1326 O O . ILE A 1 177 ? -6.574 -4.211 28.923 1.00 75.62 177 ILE A O 1
ATOM 1330 N N . SER A 1 178 ? -6.098 -3.051 30.789 1.00 65.12 178 SER A N 1
ATOM 1331 C CA . SER A 1 178 ? -7.070 -3.752 31.629 1.00 65.12 178 SER A CA 1
ATOM 1332 C C . SER A 1 178 ? -8.478 -3.320 31.214 1.00 65.12 178 SER A C 1
ATOM 1334 O O . SER A 1 178 ? -8.733 -2.115 31.120 1.00 65.12 178 SER A O 1
ATOM 1336 N N . GLY A 1 179 ? -9.341 -4.296 30.923 1.00 49.91 179 GLY A N 1
ATOM 1337 C CA . GLY A 1 179 ? -10.769 -4.083 30.664 1.00 49.91 179 GLY A CA 1
ATOM 1338 C C . GLY A 1 179 ? -11.562 -3.813 31.934 1.00 49.91 179 GLY A C 1
ATOM 1339 O O . GLY A 1 179 ? -11.086 -4.241 33.009 1.00 49.91 179 GLY A O 1
#

pLDDT: mean 75.01, std 13.04, range [28.28, 95.94]